Protein AF-A0A6N1AWY1-F1 (afdb_monomer)

pLDDT: mean 88.28, std 7.71, range [56.75, 95.31]

Secondary struct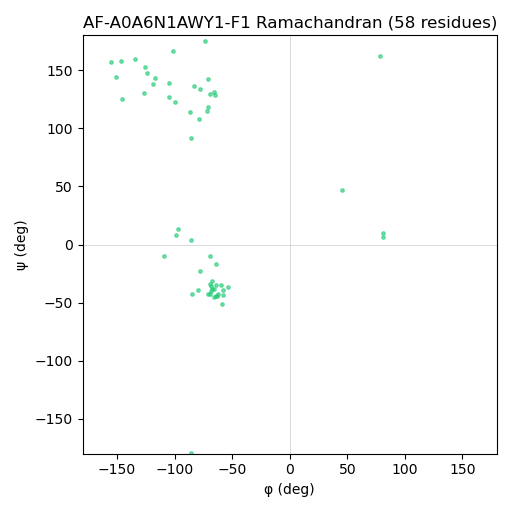ure (DSSP, 8-state):
-EETTEEEEE--HHHHHHHHHHHHHHHHHHTTTGGGEEEEE-TTS-EEEEEE--SPPPP-

Nearest PDB structures (foldseek):
  2b7j-assembly3_C  TM=5.131E-01  e=1.246E+00  Saccharomyces cerevisiae
  2bmx-assembly1_B  TM=3.904E-01  e=1.163E+00  Mycobacterium tuberculosis H37Rv
  8twf-assembly1_B  TM=3.162E-01  e=1.433E+00  Legionella massiliensis
  8dk2-assembly1_G  TM=2.871E-01  e=6.632E+00  Pseudomonas aeruginosa PA14

Solvent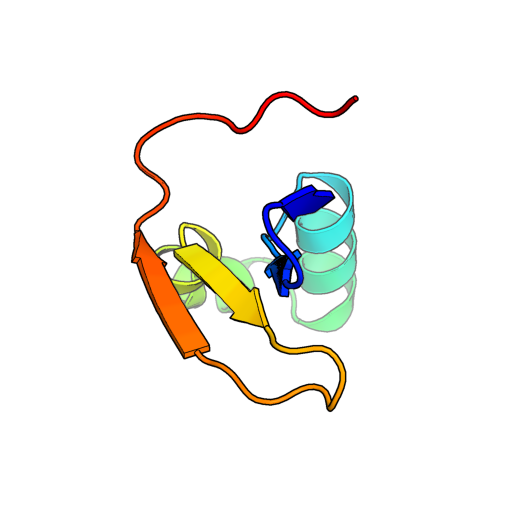-accessible surface area (backbone atoms only — not comparable to full-atom values): 3626 Å² total; per-residue (Å²): 87,81,54,98,79,26,37,44,47,64,62,47,74,67,55,48,51,53,50,29,72,76,58,32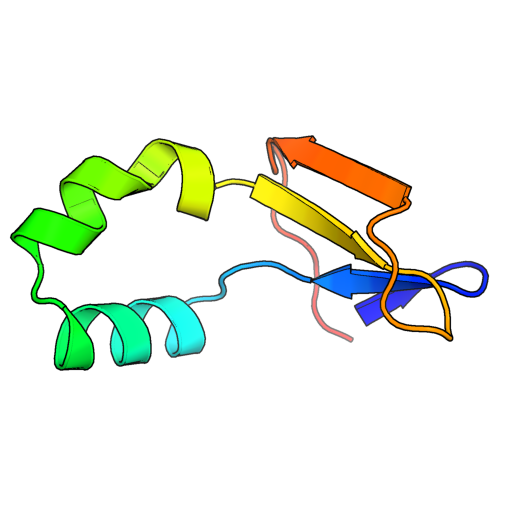,64,68,54,49,60,74,41,44,74,68,53,39,29,33,36,35,22,42,89,84,70,47,79,76,44,77,47,77,54,88,64,87,81,80,77,132

Foldseek 3Di:
DDDPQWDKDAQDPVNLVVVCVVPNPVVSVVCVQVNQKIFIAHPVRHTPDIDGNPDDDDDD

Sequence (60 aa):
MR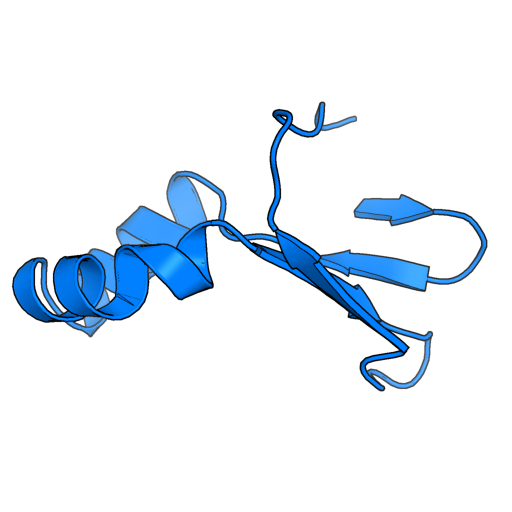RRGGDVLFFDKSARQRLCRDLGSQALRRCAKALACYAVVDDNGRIITVAHRRFRFKRP

Structure (mmCIF, N/CA/C/O backbone):
data_AF-A0A6N1AWY1-F1
#
_entry.id   AF-A0A6N1AWY1-F1
#
loop_
_atom_site.group_PDB
_atom_site.id
_atom_site.type_symbol
_atom_site.label_atom_id
_atom_site.label_alt_id
_atom_site.label_comp_id
_atom_site.label_asym_id
_atom_site.label_entity_id
_atom_site.label_seq_id
_atom_site.pdbx_PDB_ins_code
_atom_site.Cartn_x
_atom_site.Cartn_y
_atom_site.Cartn_z
_atom_site.occupancy
_atom_site.B_iso_or_equiv
_atom_site.auth_seq_id
_atom_site.auth_comp_id
_atom_site.auth_asym_id
_atom_site.auth_atom_id
_atom_site.pdbx_PDB_model_num
ATOM 1 N N . MET A 1 1 ? 1.292 5.651 -8.900 1.00 80.50 1 MET A N 1
ATOM 2 C CA . MET A 1 1 ? 2.093 6.656 -9.645 1.00 80.50 1 MET A CA 1
ATOM 3 C C . MET A 1 1 ? 3.126 5.890 -10.431 1.00 80.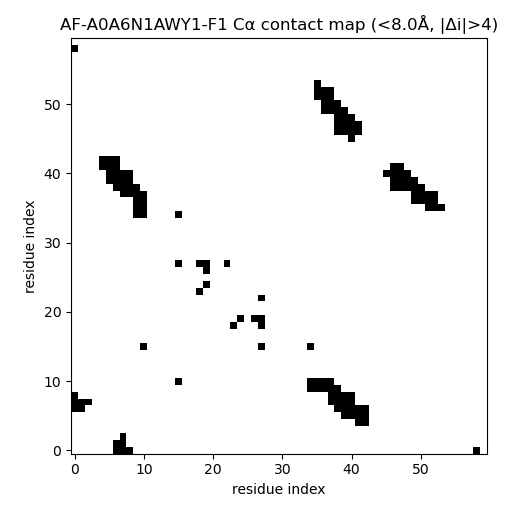50 1 MET A C 1
ATOM 5 O O . MET A 1 1 ? 3.932 5.220 -9.801 1.00 80.50 1 MET A O 1
ATOM 9 N N . ARG A 1 2 ? 3.135 5.996 -11.757 1.00 82.25 2 ARG A N 1
ATOM 10 C CA . ARG A 1 2 ? 4.041 5.191 -12.577 1.00 82.25 2 ARG A CA 1
ATOM 11 C C . ARG A 1 2 ? 5.435 5.821 -12.675 1.00 82.25 2 ARG A C 1
ATOM 13 O O . ARG A 1 2 ? 5.573 7.044 -12.820 1.00 82.25 2 ARG A O 1
ATOM 20 N N . ARG A 1 3 ? 6.478 5.002 -12.536 1.00 80.94 3 ARG A N 1
ATOM 21 C CA . ARG A 1 3 ? 7.898 5.377 -12.658 1.00 80.94 3 ARG A CA 1
ATOM 22 C C . ARG A 1 3 ? 8.674 4.212 -13.272 1.00 80.94 3 ARG A C 1
ATOM 24 O O . ARG A 1 3 ? 8.647 3.124 -12.720 1.00 80.94 3 ARG A O 1
ATOM 31 N N . ARG A 1 4 ? 9.390 4.463 -14.378 1.00 77.06 4 ARG A N 1
ATOM 32 C CA . ARG A 1 4 ? 10.321 3.511 -15.027 1.00 77.06 4 ARG A CA 1
ATOM 33 C C . ARG A 1 4 ? 9.765 2.076 -15.172 1.00 77.06 4 ARG A C 1
ATOM 35 O O . ARG A 1 4 ? 10.448 1.124 -14.827 1.00 77.06 4 ARG A O 1
ATOM 42 N N . GLY A 1 5 ? 8.526 1.937 -15.651 1.00 81.38 5 GLY A N 1
ATOM 43 C CA . GLY A 1 5 ? 7.905 0.623 -15.894 1.00 81.38 5 GLY A CA 1
ATOM 44 C C . GLY A 1 5 ? 7.315 -0.077 -14.664 1.00 81.38 5 GLY A C 1
ATOM 45 O O . GLY A 1 5 ? 6.943 -1.234 -14.766 1.00 81.38 5 GLY A O 1
ATOM 46 N N . GLY A 1 6 ? 7.213 0.602 -13.518 1.00 87.00 6 GLY A N 1
ATOM 47 C CA . GLY A 1 6 ? 6.522 0.080 -12.339 1.00 87.00 6 GLY A CA 1
ATOM 48 C C . GLY A 1 6 ? 5.603 1.108 -11.688 1.00 87.00 6 GLY A C 1
ATOM 49 O O . GLY A 1 6 ? 5.754 2.326 -11.866 1.00 87.00 6 GLY A O 1
ATOM 50 N N . ASP A 1 7 ? 4.650 0.617 -10.905 1.00 92.31 7 ASP A N 1
ATOM 51 C CA . ASP A 1 7 ? 3.693 1.432 -10.174 1.00 92.31 7 ASP A CA 1
ATOM 52 C C . ASP A 1 7 ? 4.092 1.606 -8.714 1.00 92.31 7 ASP A C 1
ATOM 54 O O . ASP A 1 7 ? 4.246 0.659 -7.949 1.00 92.31 7 ASP A O 1
ATOM 58 N N . VAL A 1 8 ? 4.237 2.868 -8.311 1.00 91.62 8 VAL A N 1
ATOM 59 C CA . VAL A 1 8 ? 4.459 3.251 -6.920 1.00 91.62 8 VAL A CA 1
ATOM 60 C C . VAL A 1 8 ? 3.108 3.393 -6.227 1.00 91.62 8 VAL A C 1
ATOM 62 O O . VAL A 1 8 ? 2.331 4.308 -6.546 1.00 91.62 8 VAL A O 1
ATOM 65 N N . LEU A 1 9 ? 2.851 2.514 -5.263 1.00 92.00 9 LEU A N 1
ATOM 66 C CA . LEU A 1 9 ? 1.666 2.492 -4.411 1.00 92.00 9 LEU A CA 1
ATOM 67 C C . LEU A 1 9 ? 2.006 2.995 -3.009 1.00 92.00 9 LEU A C 1
ATOM 69 O O . LEU A 1 9 ? 3.049 2.674 -2.444 1.00 92.00 9 LEU A O 1
ATOM 73 N N . PHE A 1 10 ? 1.114 3.792 -2.429 1.00 92.19 10 PHE A N 1
ATOM 74 C CA . PHE A 1 10 ? 1.242 4.281 -1.059 1.00 92.19 10 PHE A CA 1
ATOM 75 C C . PHE A 1 10 ? -0.129 4.632 -0.485 1.00 92.19 10 PHE A C 1
ATOM 77 O O . PHE A 1 10 ? -1.055 4.979 -1.216 1.00 92.19 10 PHE A O 1
ATOM 84 N N . PHE A 1 11 ? -0.241 4.636 0.842 1.00 91.50 11 PHE A N 1
ATOM 85 C CA . PHE A 1 11 ? -1.454 5.089 1.515 1.00 91.50 11 PHE A CA 1
ATOM 86 C C . PHE A 1 11 ? -1.510 6.621 1.559 1.00 91.50 11 PHE A C 1
ATOM 88 O O . PHE A 1 11 ? -0.762 7.286 2.287 1.00 91.50 11 PHE A O 1
ATOM 95 N N . ASP A 1 12 ? -2.394 7.204 0.756 1.00 88.62 12 ASP A N 1
ATOM 96 C CA . ASP A 1 12 ? -2.727 8.626 0.821 1.00 88.62 12 ASP A CA 1
ATOM 97 C C . ASP A 1 12 ? -3.824 8.922 1.858 1.00 88.62 12 ASP A C 1
ATOM 99 O O . ASP A 1 12 ? -4.307 8.033 2.560 1.00 88.62 12 ASP A O 1
ATOM 103 N N . LYS A 1 13 ? -4.206 10.199 1.991 1.00 89.69 13 LYS A N 1
ATOM 104 C CA . LYS A 1 13 ? -5.232 10.621 2.955 1.00 89.69 13 LYS A CA 1
ATOM 105 C C . LYS A 1 13 ? -6.567 9.900 2.717 1.00 89.69 13 LYS A C 1
ATOM 107 O O . LYS A 1 13 ? -7.163 9.433 3.682 1.00 89.69 13 LYS A O 1
ATOM 112 N N . SER A 1 14 ? -7.002 9.772 1.466 1.00 92.19 14 SER A N 1
ATOM 113 C CA . SER A 1 14 ? -8.274 9.140 1.100 1.00 92.19 14 SER A CA 1
ATOM 114 C C . SER A 1 14 ? -8.249 7.630 1.355 1.00 92.19 14 SER A C 1
ATOM 116 O O . SER A 1 14 ? -9.190 7.081 1.920 1.00 92.19 14 SER A O 1
ATOM 118 N N . ALA A 1 15 ? -7.152 6.949 1.017 1.00 91.44 15 ALA A N 1
ATOM 119 C CA . ALA A 1 15 ? -6.943 5.536 1.316 1.00 91.44 15 ALA A CA 1
ATOM 120 C C . ALA A 1 15 ? -6.929 5.272 2.828 1.00 91.44 15 ALA A C 1
ATOM 122 O O . ALA A 1 15 ? -7.573 4.335 3.287 1.00 91.44 15 ALA A O 1
ATOM 123 N N . ARG A 1 16 ? -6.271 6.134 3.616 1.00 91.94 16 ARG A N 1
ATOM 124 C CA . ARG A 1 16 ? -6.265 6.037 5.087 1.00 91.94 16 ARG A CA 1
ATOM 125 C C . ARG A 1 16 ? -7.645 6.279 5.688 1.00 91.94 16 ARG A C 1
ATOM 127 O O . ARG A 1 16 ? -7.995 5.612 6.651 1.00 91.94 16 ARG A O 1
ATOM 134 N N . GLN A 1 17 ? -8.422 7.211 5.136 1.00 93.12 17 GLN A N 1
ATOM 135 C CA . GLN A 1 17 ? -9.797 7.455 5.577 1.00 93.12 17 GLN A CA 1
ATOM 136 C C . GLN A 1 17 ? -10.707 6.260 5.289 1.00 93.12 17 GLN A C 1
ATOM 138 O O . GLN A 1 17 ? -11.441 5.860 6.184 1.00 93.12 17 GLN A O 1
ATOM 143 N N . ARG A 1 18 ? -10.627 5.666 4.090 1.00 94.06 18 ARG A N 1
ATOM 144 C CA . ARG A 1 18 ? -11.359 4.430 3.761 1.00 94.06 18 ARG A CA 1
ATOM 145 C C . ARG A 1 18 ? -10.978 3.296 4.710 1.00 94.06 18 ARG A C 1
ATOM 147 O O . ARG A 1 18 ? -11.836 2.776 5.402 1.00 94.06 18 ARG A O 1
ATOM 154 N N . LEU A 1 19 ? -9.680 3.052 4.877 1.00 92.69 19 LEU A N 1
ATOM 155 C CA . LEU A 1 19 ? -9.188 2.020 5.789 1.00 92.69 19 LEU A CA 1
ATOM 156 C C . LEU A 1 19 ? -9.624 2.254 7.247 1.00 92.69 19 LEU A C 1
ATOM 158 O O . LEU A 1 19 ? -9.899 1.307 7.972 1.00 92.69 19 LEU A O 1
ATOM 162 N N . CYS A 1 20 ? -9.707 3.515 7.684 1.00 93.56 20 CYS A N 1
ATOM 163 C CA . CYS A 1 20 ? -10.209 3.866 9.012 1.00 93.56 20 CYS A CA 1
ATOM 164 C C . CYS A 1 20 ? -11.711 3.604 9.167 1.00 93.56 20 CYS A C 1
ATOM 166 O O . CYS A 1 20 ? -12.141 3.283 10.271 1.00 93.56 20 CYS A O 1
ATOM 168 N N . ARG A 1 21 ? -12.501 3.785 8.102 1.00 95.19 21 ARG A N 1
ATOM 169 C CA . ARG A 1 21 ? -13.934 3.462 8.103 1.00 95.19 21 ARG A CA 1
ATOM 170 C C . ARG A 1 21 ? -14.144 1.953 8.191 1.00 95.19 21 ARG A C 1
ATOM 172 O O . ARG A 1 21 ? -14.994 1.527 8.958 1.00 95.19 21 ARG A O 1
ATOM 179 N N . ASP A 1 22 ? -13.322 1.183 7.483 1.00 94.62 22 ASP A N 1
ATOM 180 C CA . ASP A 1 22 ? -13.484 -0.270 7.387 1.00 94.62 22 ASP A CA 1
ATOM 181 C C . ASP A 1 22 ? -12.946 -1.010 8.624 1.00 94.62 22 ASP A C 1
ATOM 183 O O . ASP A 1 22 ? -13.553 -1.969 9.089 1.00 94.62 22 ASP A O 1
ATOM 187 N N . LEU A 1 23 ? -11.807 -0.572 9.179 1.00 92.19 23 LEU A N 1
ATOM 188 C CA . LEU A 1 23 ? -11.117 -1.266 10.281 1.00 92.19 23 LEU A CA 1
ATOM 189 C C . LEU A 1 23 ? -11.191 -0.539 11.631 1.00 92.19 23 LEU A C 1
ATOM 191 O O . LEU A 1 23 ? -10.758 -1.072 12.654 1.00 92.19 23 LEU A O 1
ATOM 195 N N . GLY A 1 24 ? -11.676 0.701 11.649 1.00 93.25 24 GLY A N 1
ATOM 196 C CA . GLY A 1 24 ? -11.647 1.557 12.830 1.00 93.25 24 GLY A CA 1
ATOM 197 C C . GLY A 1 24 ? -10.281 2.206 13.101 1.00 93.25 24 GLY A C 1
ATOM 198 O O . GLY A 1 24 ? -9.217 1.799 12.622 1.00 93.25 24 GLY A O 1
ATOM 199 N N . SER A 1 25 ? -10.301 3.261 13.917 1.00 90.88 25 SER A N 1
ATOM 200 C CA . SER A 1 25 ? -9.129 4.103 14.200 1.00 90.88 25 SER A CA 1
ATOM 201 C C . SER A 1 25 ? -8.032 3.383 14.994 1.00 90.88 25 SER A C 1
ATOM 203 O O . SER A 1 25 ? -6.843 3.652 14.802 1.00 90.88 25 SER A O 1
ATOM 205 N N . GLN A 1 26 ? -8.403 2.440 15.865 1.00 92.31 26 GLN A N 1
ATOM 206 C CA . GLN A 1 26 ? -7.454 1.718 16.712 1.00 92.31 26 GLN A CA 1
ATOM 207 C C . GLN A 1 26 ? -6.597 0.733 15.904 1.00 92.31 26 GLN A C 1
ATOM 209 O O . GLN A 1 26 ? -5.377 0.692 16.087 1.00 92.31 26 GLN A O 1
ATOM 214 N N . ALA A 1 27 ? -7.206 -0.001 14.966 1.00 88.94 27 ALA A N 1
ATOM 215 C CA . ALA A 1 27 ? -6.487 -0.871 14.038 1.00 88.94 27 ALA A CA 1
ATOM 216 C C . ALA A 1 27 ? -5.545 -0.053 13.143 1.00 88.94 27 ALA A C 1
ATOM 218 O O . ALA A 1 27 ? -4.360 -0.369 13.021 1.00 88.94 27 ALA A O 1
ATOM 219 N N . LEU A 1 28 ? -6.028 1.082 12.624 1.00 90.12 28 LEU A N 1
ATOM 220 C CA . LEU A 1 28 ? -5.219 1.993 11.816 1.00 90.12 28 LEU A CA 1
ATOM 221 C C . LEU A 1 28 ? -3.970 2.489 12.565 1.00 90.12 28 LEU A C 1
ATOM 223 O O . LEU A 1 28 ? -2.887 2.593 11.984 1.00 90.12 28 LEU A O 1
ATOM 227 N N . ARG A 1 29 ? -4.104 2.772 13.869 1.00 90.25 29 ARG A N 1
ATOM 228 C CA . ARG A 1 29 ? -2.995 3.217 14.725 1.00 90.25 29 ARG A CA 1
ATOM 229 C C . ARG A 1 29 ? -1.954 2.116 14.937 1.00 90.25 29 ARG A C 1
ATOM 231 O O . ARG A 1 29 ? -0.762 2.412 14.903 1.00 90.25 29 ARG A O 1
ATOM 238 N N . ARG A 1 30 ? -2.378 0.855 15.085 1.00 92.06 30 ARG A N 1
ATOM 239 C CA . ARG A 1 30 ? -1.468 -0.306 15.169 1.00 92.06 30 ARG A CA 1
ATOM 240 C C . ARG A 1 30 ? -0.682 -0.507 13.867 1.00 92.06 30 ARG A C 1
ATOM 242 O O . ARG A 1 30 ? 0.500 -0.831 13.912 1.00 92.06 30 ARG A O 1
ATOM 249 N N . CYS A 1 31 ? -1.292 -0.214 12.719 1.00 89.62 31 CYS A N 1
ATOM 250 C CA . CYS A 1 31 ? -0.657 -0.324 11.402 1.00 89.62 31 CYS A CA 1
ATOM 251 C C . CYS A 1 31 ? 0.141 0.921 10.970 1.00 89.62 31 CYS A C 1
ATOM 253 O O . CYS A 1 31 ? 0.659 0.953 9.854 1.00 89.62 31 CYS A O 1
ATOM 255 N N . ALA A 1 32 ? 0.273 1.953 11.813 1.00 86.62 32 ALA A N 1
ATOM 256 C CA . ALA A 1 32 ? 0.810 3.257 11.410 1.00 86.62 32 ALA A CA 1
ATOM 257 C C . ALA A 1 32 ? 2.190 3.191 10.727 1.00 86.62 32 ALA A C 1
ATOM 259 O O . ALA A 1 32 ? 2.422 3.930 9.768 1.00 86.62 32 ALA A O 1
ATOM 260 N N . LYS A 1 33 ? 3.075 2.284 11.173 1.00 86.00 33 LYS A N 1
ATOM 261 C CA . LYS A 1 33 ? 4.395 2.060 10.557 1.00 86.00 33 LYS A CA 1
ATOM 262 C C . LYS A 1 33 ? 4.284 1.543 9.119 1.00 86.00 33 LYS A C 1
ATOM 264 O O . LYS A 1 33 ? 4.956 2.073 8.241 1.00 86.00 33 LYS A O 1
ATOM 269 N N . ALA A 1 34 ? 3.403 0.575 8.866 1.00 87.38 34 ALA A N 1
ATOM 270 C CA . ALA A 1 34 ? 3.171 0.021 7.530 1.00 87.38 34 ALA A CA 1
ATOM 271 C C . ALA A 1 34 ? 2.491 1.040 6.596 1.00 87.38 34 ALA A C 1
ATOM 273 O O . ALA A 1 34 ? 2.833 1.150 5.421 1.00 87.38 34 ALA A O 1
ATOM 274 N N . LEU A 1 35 ? 1.589 1.868 7.134 1.00 89.75 35 LEU A N 1
ATOM 275 C CA . LEU A 1 35 ? 0.924 2.944 6.385 1.00 89.75 35 LEU A CA 1
ATOM 276 C C . LEU A 1 35 ? 1.862 4.100 6.003 1.00 89.75 35 LEU A C 1
ATOM 278 O O . LEU A 1 35 ? 1.460 5.003 5.265 1.00 89.75 35 LEU A O 1
ATOM 282 N N . ALA A 1 36 ? 3.083 4.110 6.537 1.00 90.00 36 ALA A N 1
ATOM 283 C CA . ALA A 1 36 ? 4.136 5.055 6.195 1.00 90.00 36 ALA A CA 1
ATOM 284 C C . ALA A 1 36 ? 5.121 4.490 5.157 1.00 90.00 36 ALA A C 1
ATOM 286 O O . ALA A 1 36 ? 6.179 5.079 4.952 1.00 90.00 36 ALA A O 1
ATOM 287 N N . CYS A 1 37 ? 4.797 3.375 4.499 1.00 93.00 37 CYS A N 1
ATOM 288 C CA . CYS A 1 37 ? 5.607 2.784 3.436 1.00 93.00 37 CYS A CA 1
ATOM 289 C C . CYS A 1 37 ? 5.055 3.094 2.038 1.00 93.00 37 CYS A C 1
ATOM 291 O O . CYS A 1 37 ? 3.920 3.551 1.867 1.00 93.00 37 CYS A O 1
ATOM 293 N N . TYR A 1 38 ? 5.885 2.838 1.033 1.00 93.06 38 TYR A N 1
ATOM 294 C CA . TYR A 1 38 ? 5.476 2.711 -0.357 1.00 93.06 38 TYR A CA 1
ATOM 295 C C . TYR A 1 38 ? 5.949 1.374 -0.917 1.00 93.06 38 TYR A C 1
ATOM 297 O O . TYR A 1 38 ? 6.950 0.826 -0.452 1.00 93.06 38 TYR A O 1
ATOM 305 N N . ALA A 1 39 ? 5.223 0.875 -1.911 1.00 93.50 39 ALA A N 1
ATOM 306 C CA . ALA A 1 39 ? 5.587 -0.305 -2.674 1.00 93.50 39 ALA A CA 1
ATOM 307 C C . ALA A 1 39 ? 5.808 0.077 -4.138 1.00 93.50 39 ALA A C 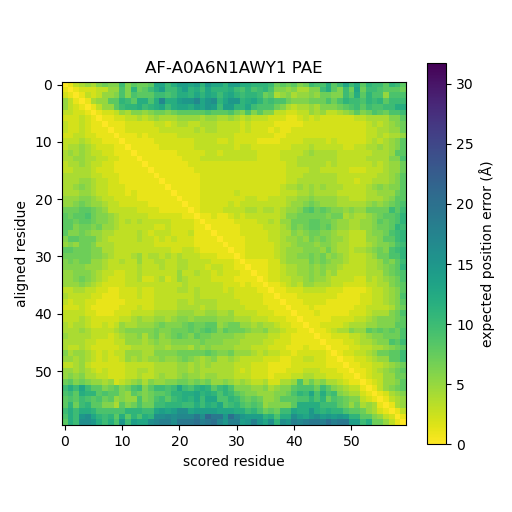1
ATOM 309 O O . ALA A 1 39 ? 5.104 0.943 -4.656 1.00 93.50 39 ALA A O 1
ATOM 310 N N . VAL A 1 40 ? 6.778 -0.558 -4.787 1.00 93.12 40 VAL A N 1
ATOM 311 C CA . VAL A 1 40 ? 6.936 -0.546 -6.243 1.00 93.12 40 VAL A CA 1
ATOM 312 C C . VAL A 1 40 ? 6.478 -1.897 -6.753 1.00 93.12 40 VAL A C 1
ATOM 314 O O . VAL A 1 40 ? 6.937 -2.929 -6.259 1.00 93.12 40 VAL A O 1
ATOM 317 N N . VAL A 1 41 ? 5.567 -1.873 -7.712 1.00 95.31 41 VAL A N 1
ATOM 318 C CA . VAL A 1 41 ? 4.927 -3.057 -8.271 1.00 95.31 41 VAL A CA 1
ATOM 319 C C . VAL A 1 41 ? 5.247 -3.133 -9.760 1.00 95.31 41 VAL A C 1
ATOM 321 O O . VAL A 1 41 ? 5.260 -2.096 -10.426 1.00 95.31 41 VAL A O 1
ATOM 324 N N . ASP A 1 42 ? 5.556 -4.326 -10.262 1.00 93.12 42 ASP A N 1
ATOM 325 C CA . ASP A 1 42 ? 5.728 -4.562 -11.698 1.00 93.12 42 ASP A CA 1
ATOM 326 C C . ASP A 1 42 ? 4.377 -4.571 -12.435 1.00 93.12 42 ASP A C 1
ATOM 328 O O . ASP A 1 42 ? 3.304 -4.512 -11.827 1.00 93.12 42 ASP A O 1
ATOM 332 N N . ASP A 1 43 ? 4.432 -4.675 -13.761 1.00 91.50 43 ASP A N 1
ATOM 333 C CA . ASP A 1 43 ? 3.242 -4.712 -14.620 1.00 91.50 43 ASP A CA 1
ATOM 334 C C . ASP A 1 43 ? 2.346 -5.941 -14.394 1.00 91.50 43 ASP A C 1
ATOM 336 O O . ASP A 1 43 ? 1.177 -5.930 -14.770 1.00 91.50 43 ASP A O 1
ATOM 340 N N . ASN A 1 44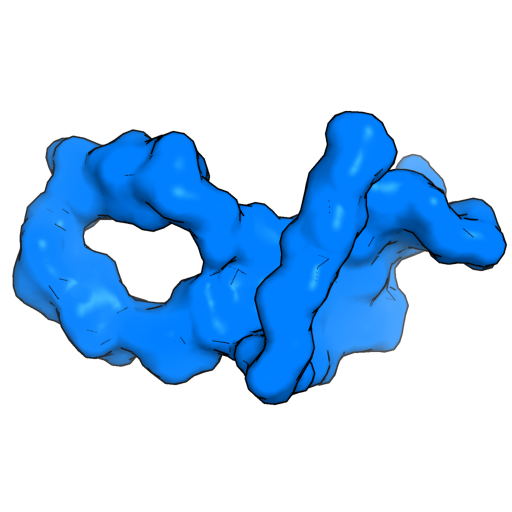 ? 2.863 -6.978 -13.734 1.00 91.00 44 ASN A N 1
ATOM 341 C CA . ASN A 1 44 ? 2.133 -8.195 -13.387 1.00 91.00 44 ASN A CA 1
ATOM 342 C C . ASN A 1 44 ? 1.621 -8.179 -11.937 1.00 91.00 44 ASN A C 1
ATOM 344 O O . ASN A 1 44 ? 1.153 -9.203 -11.438 1.00 91.00 44 ASN A O 1
ATOM 348 N N . GLY A 1 45 ? 1.731 -7.052 -11.227 1.00 89.31 45 GLY A N 1
ATOM 349 C CA . GLY A 1 45 ? 1.289 -6.941 -9.840 1.00 89.31 45 GLY A CA 1
ATOM 350 C C . GLY A 1 45 ? 2.276 -7.494 -8.803 1.00 89.31 45 GLY A C 1
ATOM 351 O O . GLY A 1 45 ? 1.945 -7.539 -7.616 1.00 89.31 45 GLY A O 1
ATOM 352 N N . ARG A 1 46 ? 3.490 -7.903 -9.195 1.00 94.75 46 ARG A N 1
ATOM 353 C CA . ARG A 1 46 ? 4.512 -8.408 -8.266 1.00 94.75 46 ARG A CA 1
ATOM 354 C C . ARG A 1 46 ? 5.193 -7.260 -7.538 1.00 94.75 46 ARG A C 1
ATOM 356 O O . ARG A 1 46 ? 5.620 -6.279 -8.143 1.00 94.75 46 ARG A O 1
ATOM 363 N N . ILE A 1 47 ? 5.346 -7.403 -6.224 1.00 93.81 47 ILE A N 1
ATOM 364 C CA . ILE A 1 47 ? 6.066 -6.428 -5.402 1.00 93.81 47 ILE A CA 1
ATOM 365 C C . ILE A 1 47 ? 7.562 -6.547 -5.698 1.00 93.81 47 ILE A C 1
ATOM 367 O O . ILE A 1 47 ? 8.186 -7.552 -5.373 1.00 93.81 47 ILE A O 1
ATOM 371 N N . ILE A 1 48 ? 8.137 -5.494 -6.275 1.00 93.44 48 ILE A N 1
ATOM 372 C CA . ILE A 1 48 ? 9.579 -5.380 -6.519 1.00 93.44 48 ILE A CA 1
ATOM 373 C C . ILE A 1 48 ? 10.274 -4.850 -5.263 1.00 93.44 48 ILE A C 1
ATOM 375 O O . ILE A 1 48 ? 11.362 -5.287 -4.897 1.00 93.44 48 ILE A O 1
ATOM 379 N N . THR A 1 49 ? 9.681 -3.854 -4.600 1.00 93.25 49 THR A N 1
ATOM 380 C CA . THR A 1 49 ? 10.296 -3.190 -3.440 1.00 93.25 49 THR A CA 1
ATOM 381 C C . THR A 1 49 ? 9.238 -2.667 -2.485 1.00 93.25 49 THR A C 1
ATOM 383 O O . THR A 1 49 ? 8.214 -2.147 -2.923 1.00 93.25 49 THR A O 1
ATOM 386 N N . VAL A 1 50 ? 9.522 -2.725 -1.183 1.00 93.00 50 VAL A N 1
ATOM 387 C CA . VAL A 1 50 ? 8.785 -2.000 -0.140 1.00 93.00 50 VAL A CA 1
ATOM 388 C C . VAL A 1 50 ? 9.780 -1.198 0.684 1.00 93.00 50 VAL A C 1
ATOM 390 O O . VAL A 1 50 ? 10.791 -1.732 1.131 1.00 93.00 50 VAL A O 1
ATOM 393 N N . ALA A 1 51 ? 9.503 0.086 0.898 1.00 91.25 51 ALA A N 1
ATOM 394 C CA . ALA A 1 51 ? 10.379 0.952 1.677 1.00 91.25 51 ALA A CA 1
ATOM 395 C C . ALA A 1 51 ? 9.602 2.012 2.459 1.00 91.25 51 ALA A C 1
ATOM 397 O O . ALA A 1 51 ? 8.483 2.393 2.110 1.00 91.25 51 ALA A O 1
ATOM 398 N N . HIS A 1 52 ? 10.224 2.534 3.518 1.00 91.62 52 HIS A N 1
ATOM 399 C CA . HIS A 1 52 ? 9.667 3.648 4.276 1.00 91.62 52 HIS A CA 1
ATOM 400 C C . HIS A 1 52 ? 9.606 4.920 3.428 1.00 91.62 52 HIS A C 1
ATOM 402 O O . HIS A 1 52 ? 10.588 5.359 2.826 1.00 91.62 52 HIS A O 1
ATOM 408 N N . ARG A 1 53 ? 8.446 5.573 3.442 1.00 85.19 53 ARG A N 1
ATOM 409 C CA . ARG A 1 53 ? 8.222 6.852 2.783 1.00 85.19 53 ARG A CA 1
ATOM 410 C C . ARG A 1 53 ? 8.652 7.993 3.706 1.00 85.19 53 ARG A C 1
ATOM 412 O O . ARG A 1 53 ? 7.854 8.504 4.486 1.00 85.19 53 ARG A O 1
ATOM 419 N N . ARG A 1 54 ? 9.912 8.416 3.580 1.00 82.25 54 ARG A N 1
ATOM 420 C CA . ARG A 1 54 ? 10.467 9.562 4.330 1.00 82.25 54 ARG A CA 1
ATOM 421 C C . ARG A 1 54 ? 10.047 10.926 3.770 1.00 82.25 54 ARG A C 1
ATOM 423 O O . ARG A 1 54 ? 10.013 11.899 4.510 1.00 82.25 54 ARG A O 1
ATOM 430 N N . PHE A 1 55 ? 9.670 10.986 2.492 1.00 80.00 55 PHE A N 1
ATOM 431 C CA . PHE A 1 55 ? 9.264 12.220 1.814 1.00 80.00 55 PHE A CA 1
ATOM 432 C C . P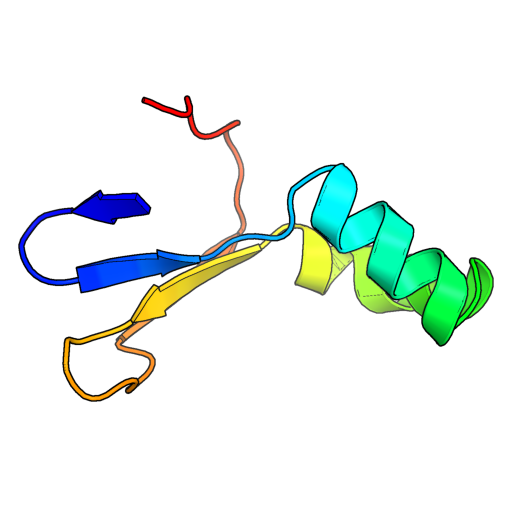HE A 1 55 ? 7.868 12.094 1.210 1.00 80.00 55 PHE A C 1
ATOM 434 O O . PHE A 1 55 ? 7.450 11.024 0.766 1.00 80.00 55 PHE A O 1
ATOM 441 N N . ARG A 1 56 ? 7.121 13.199 1.174 1.00 77.00 56 ARG A N 1
ATOM 442 C CA . ARG A 1 56 ? 5.798 13.219 0.548 1.00 77.00 56 ARG A CA 1
ATOM 443 C C . ARG A 1 56 ? 5.960 13.120 -0.970 1.00 77.00 56 ARG A C 1
ATOM 445 O O . ARG A 1 56 ? 6.536 14.011 -1.585 1.00 77.00 56 ARG A O 1
ATOM 452 N N . PHE A 1 57 ? 5.426 12.061 -1.578 1.00 75.31 57 PHE A N 1
ATOM 453 C CA . PHE A 1 57 ? 5.350 11.985 -3.037 1.00 75.31 57 PHE A CA 1
ATOM 454 C C . PHE A 1 57 ? 4.416 13.082 -3.555 1.00 75.31 57 PHE A C 1
ATOM 456 O O . PHE A 1 57 ? 3.282 13.212 -3.081 1.00 75.3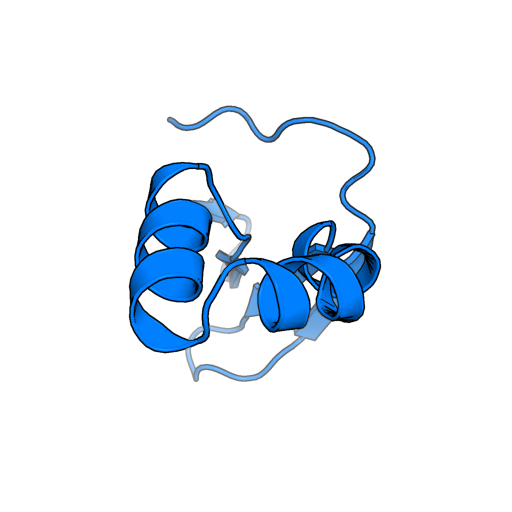1 57 PHE A O 1
ATOM 463 N N . LYS A 1 58 ? 4.897 13.871 -4.520 1.00 70.19 58 LYS A N 1
ATOM 464 C CA . LYS A 1 58 ? 4.043 14.773 -5.294 1.00 70.19 58 LYS A CA 1
ATOM 465 C C . LYS A 1 58 ? 3.154 13.916 -6.193 1.00 70.19 58 LYS A C 1
ATOM 467 O O . LYS A 1 58 ? 3.651 13.013 -6.866 1.00 70.19 58 LYS A O 1
ATOM 472 N N . ARG A 1 59 ? 1.846 14.169 -6.156 1.00 60.78 59 ARG A N 1
ATOM 473 C CA . ARG A 1 59 ? 0.949 13.652 -7.191 1.00 60.78 59 ARG A CA 1
ATOM 474 C C . ARG A 1 59 ? 1.238 14.432 -8.486 1.00 60.78 59 ARG A C 1
ATOM 476 O O . ARG A 1 59 ? 1.567 15.614 -8.363 1.00 60.78 59 ARG A O 1
ATOM 483 N N . PRO A 1 60 ? 1.209 13.786 -9.662 1.00 56.75 60 PRO A N 1
ATOM 484 C CA . PRO A 1 60 ? 1.020 14.520 -10.906 1.00 56.75 60 PRO A CA 1
ATOM 485 C C . PRO A 1 60 ? -0.322 15.261 -10.885 1.00 56.75 60 PRO A C 1
ATOM 487 O O . PRO A 1 60 ? -1.230 14.810 -10.140 1.00 56.75 60 PRO A O 1
#

Organism: NCBI:txid286727

Mean predicted aligned error: 4.62 Å

Radius of gyration: 12.51 Å; Cα contacts (8 Å, |Δi|>4): 70; chains: 1; bounding box: 24×23×33 Å